Protein AF-A0A7Y1UH65-F1 (afdb_monomer_lite)

Sequence (80 aa):
MKPLPVLLLLAAPAPAAPEDQVPGAGNLRAWIDHVRPAESERGWEAIPWRNGFLRGVEEAKRLERPVLLWTMNGNPCGET

Radius of gyration: 19.24 Å; chains: 1; bounding box: 37×40×53 Å

Structure (mmCIF, N/CA/C/O backbone):
data_AF-A0A7Y1UH65-F1
#
_entry.id   AF-A0A7Y1UH65-F1
#
loop_
_atom_site.group_PDB
_atom_site.id
_atom_site.type_symbol
_atom_site.label_atom_id
_atom_site.label_alt_id
_atom_site.label_comp_id
_atom_site.label_asym_id
_atom_site.label_entity_id
_atom_site.label_seq_id
_atom_site.pdbx_PDB_ins_code
_atom_site.Cartn_x
_atom_site.Cartn_y
_atom_site.Cartn_z
_atom_site.occupancy
_atom_site.B_iso_or_equiv
_atom_site.auth_seq_id
_atom_site.auth_comp_id
_atom_site.auth_asym_id
_atom_site.auth_atom_id
_atom_site.pdbx_PDB_model_num
ATOM 1 N N . MET A 1 1 ? 0.647 -25.353 27.743 1.00 44.72 1 MET A N 1
ATOM 2 C CA . MET A 1 1 ? 1.090 -24.381 26.719 1.00 44.72 1 MET A CA 1
ATOM 3 C C . MET A 1 1 ? 0.903 -25.020 25.350 1.00 44.72 1 MET A C 1
ATOM 5 O O . MET A 1 1 ? 1.471 -26.080 25.134 1.00 44.72 1 MET A O 1
ATOM 9 N N . LYS A 1 2 ? 0.050 -24.468 24.475 1.00 38.62 2 LYS A N 1
ATOM 10 C CA . LYS A 1 2 ? -0.111 -24.966 23.095 1.00 38.62 2 LYS A CA 1
ATOM 11 C C . LYS A 1 2 ? 0.940 -24.284 22.206 1.00 38.62 2 LYS A C 1
ATOM 13 O O . LYS A 1 2 ? 1.029 -23.060 22.285 1.00 38.62 2 LYS A O 1
ATOM 18 N N . PRO A 1 3 ? 1.729 -25.017 21.404 1.00 54.31 3 PRO A N 1
ATOM 19 C CA . PRO A 1 3 ? 2.669 -24.391 20.481 1.00 54.31 3 PRO A CA 1
ATOM 20 C C . PRO A 1 3 ? 1.887 -23.636 19.398 1.00 54.31 3 PRO A C 1
ATOM 22 O O . PRO A 1 3 ? 0.963 -24.192 18.802 1.00 54.31 3 PRO A O 1
ATOM 25 N N . LEU A 1 4 ? 2.225 -22.362 19.172 1.00 52.34 4 LEU A N 1
ATOM 26 C CA . LEU A 1 4 ? 1.732 -21.629 18.006 1.00 52.34 4 LEU A CA 1
ATOM 27 C C . LEU A 1 4 ? 2.329 -22.262 16.738 1.00 52.34 4 LEU A C 1
ATOM 29 O O . LEU A 1 4 ? 3.528 -22.555 16.727 1.00 52.34 4 LEU A O 1
ATOM 33 N N . PRO A 1 5 ? 1.544 -22.449 15.664 1.00 54.56 5 PRO A N 1
ATOM 34 C CA . PRO A 1 5 ? 2.091 -22.886 14.394 1.00 54.56 5 PRO A CA 1
ATOM 35 C C . PRO A 1 5 ? 2.931 -21.748 13.805 1.00 54.56 5 PRO A C 1
ATOM 37 O O . PRO A 1 5 ? 2.428 -20.656 13.544 1.00 54.56 5 PRO A O 1
ATOM 40 N N . VAL A 1 6 ? 4.222 -22.006 13.604 1.00 57.75 6 VAL A N 1
ATOM 41 C CA . VAL A 1 6 ? 5.079 -21.156 12.776 1.00 57.75 6 VAL A CA 1
ATOM 42 C C . VAL A 1 6 ? 4.691 -21.430 11.327 1.00 57.75 6 VAL A C 1
ATOM 44 O O . VAL A 1 6 ? 5.000 -22.487 10.782 1.00 57.75 6 VAL A O 1
ATOM 47 N N . LEU A 1 7 ? 3.957 -20.501 10.719 1.00 51.53 7 LEU A N 1
ATOM 48 C CA . LEU A 1 7 ? 3.666 -20.534 9.291 1.00 51.53 7 LEU A CA 1
ATOM 49 C C . LEU A 1 7 ? 4.898 -20.009 8.544 1.00 51.53 7 LEU A C 1
ATOM 51 O O . LEU A 1 7 ? 5.157 -18.807 8.532 1.00 51.53 7 LEU A O 1
ATOM 55 N N . LEU A 1 8 ? 5.673 -20.914 7.948 1.00 44.62 8 LEU A N 1
ATOM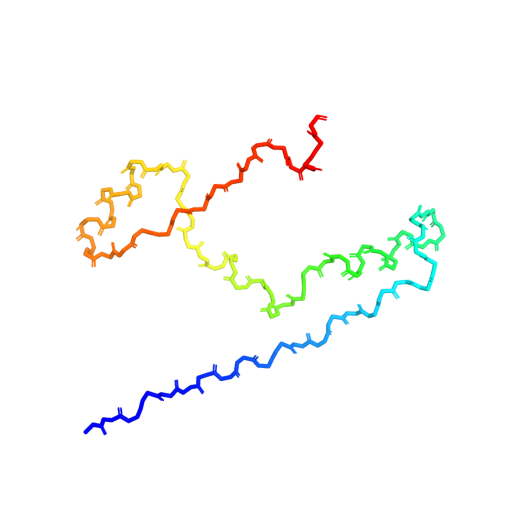 56 C CA . LEU A 1 8 ? 6.773 -20.557 7.057 1.00 44.62 8 LEU A CA 1
ATOM 57 C C . LEU A 1 8 ? 6.176 -20.234 5.675 1.00 44.62 8 LEU A C 1
ATOM 59 O O . LEU A 1 8 ? 5.770 -21.144 4.952 1.00 44.62 8 LEU A O 1
ATOM 63 N N . LEU A 1 9 ? 6.079 -18.951 5.310 1.00 48.84 9 LEU A N 1
ATOM 64 C CA . LEU A 1 9 ? 5.777 -18.570 3.927 1.00 48.84 9 LEU A CA 1
ATOM 65 C C . LEU A 1 9 ? 7.032 -18.804 3.076 1.00 48.84 9 LEU A C 1
ATOM 67 O O . LEU A 1 9 ? 7.990 -18.039 3.150 1.00 48.84 9 LEU A O 1
ATOM 71 N N . LEU A 1 10 ? 7.025 -19.858 2.261 1.00 49.31 10 LEU A N 1
ATOM 72 C CA . LEU A 1 10 ? 7.963 -19.999 1.149 1.00 49.31 10 LEU A CA 1
ATOM 73 C C . LEU A 1 10 ? 7.490 -19.078 0.019 1.00 49.31 10 LEU A C 1
ATOM 75 O O . LEU A 1 10 ? 6.493 -19.367 -0.641 1.00 49.31 10 LEU A O 1
ATOM 79 N N . ALA A 1 11 ? 8.176 -17.951 -0.174 1.00 56.19 11 ALA A N 1
ATOM 80 C CA . ALA A 1 11 ? 7.972 -17.103 -1.343 1.00 56.19 11 ALA A CA 1
ATOM 81 C C . ALA A 1 11 ? 8.490 -17.826 -2.597 1.00 56.19 11 ALA A C 1
ATOM 83 O O . ALA A 1 11 ? 9.567 -18.428 -2.571 1.00 56.19 11 ALA A O 1
ATOM 84 N N . ALA A 1 12 ? 7.723 -17.784 -3.688 1.00 58.41 12 ALA A N 1
ATOM 85 C CA . ALA A 1 12 ? 8.208 -18.256 -4.979 1.00 58.41 12 ALA A CA 1
ATOM 86 C C . ALA A 1 12 ? 9.361 -17.346 -5.449 1.00 58.41 12 ALA A C 1
ATOM 88 O O . ALA A 1 12 ? 9.308 -16.139 -5.200 1.00 58.41 12 ALA A O 1
ATOM 89 N N . PRO A 1 13 ? 10.403 -17.888 -6.106 1.00 61.53 13 PRO A N 1
ATOM 90 C CA . PRO A 1 13 ? 11.515 -17.073 -6.573 1.00 61.53 13 PRO A CA 1
ATOM 91 C C . PRO A 1 13 ? 11.027 -16.094 -7.644 1.00 61.53 13 PRO A C 1
ATOM 93 O O . PRO A 1 13 ? 10.383 -16.496 -8.616 1.00 61.53 13 PRO A O 1
ATOM 96 N N . ALA A 1 14 ? 11.339 -14.811 -7.460 1.00 63.88 14 ALA A N 1
ATOM 97 C CA . ALA A 1 14 ? 11.108 -13.795 -8.475 1.00 63.88 14 ALA A CA 1
ATOM 98 C C . ALA A 1 14 ? 11.892 -14.143 -9.759 1.00 63.88 14 ALA A C 1
ATOM 100 O O . ALA A 1 14 ? 12.966 -14.755 -9.675 1.00 63.88 14 ALA A O 1
ATOM 101 N N . PRO A 1 15 ? 11.383 -13.775 -10.949 1.00 70.19 15 PRO A N 1
ATOM 102 C CA . PRO A 1 15 ? 12.143 -13.908 -12.187 1.00 70.19 15 PRO A CA 1
ATOM 103 C C . PRO A 1 15 ? 13.504 -13.213 -12.052 1.00 70.19 15 PRO A C 1
ATOM 105 O O . PRO A 1 15 ? 13.599 -12.127 -11.480 1.00 70.19 15 PRO A O 1
ATOM 108 N N . ALA A 1 16 ? 14.561 -13.853 -12.557 1.00 76.62 16 ALA A N 1
ATOM 109 C CA . ALA A 1 16 ? 15.916 -13.312 -12.489 1.00 76.62 16 ALA A CA 1
ATOM 110 C C . ALA A 1 16 ? 15.988 -11.926 -13.152 1.00 76.62 16 ALA A C 1
ATOM 112 O O . ALA A 1 16 ? 15.316 -11.675 -14.155 1.00 76.62 16 ALA A O 1
ATOM 113 N N . ALA A 1 17 ? 16.795 -11.031 -12.579 1.00 80.31 17 ALA A N 1
ATOM 114 C CA . ALA A 1 17 ? 17.020 -9.708 -13.149 1.00 80.31 17 ALA A CA 1
ATOM 115 C C . ALA A 1 17 ? 17.640 -9.819 -14.559 1.00 80.31 17 ALA A C 1
ATOM 117 O O . ALA A 1 17 ? 18.394 -10.765 -14.811 1.00 80.31 17 ALA A O 1
ATOM 118 N N . PRO A 1 18 ? 17.361 -8.872 -15.475 1.00 86.12 18 PRO A N 1
ATOM 119 C CA . PRO A 1 18 ? 18.000 -8.846 -16.792 1.00 86.12 18 PRO A CA 1
ATOM 120 C C . PRO A 1 18 ? 19.533 -8.781 -16.687 1.00 86.12 18 PRO A C 1
ATOM 122 O O . PRO A 1 18 ? 20.057 -8.124 -15.792 1.00 86.12 18 PRO A O 1
ATOM 125 N N . GLU A 1 19 ? 20.266 -9.429 -17.600 1.00 84.62 19 GLU A N 1
ATOM 126 C CA . GLU A 1 19 ? 21.743 -9.379 -17.606 1.00 84.62 19 GLU A CA 1
ATOM 127 C C . GLU A 1 19 ? 22.268 -7.950 -17.814 1.00 84.62 19 GLU A C 1
ATOM 129 O O . GLU A 1 19 ? 23.165 -7.504 -17.098 1.00 84.62 19 GLU A O 1
ATOM 134 N N . ASP A 1 20 ? 21.672 -7.215 -18.758 1.00 88.62 20 ASP A N 1
ATOM 135 C CA . ASP A 1 20 ? 21.925 -5.787 -18.941 1.00 88.62 20 ASP A CA 1
ATOM 136 C C . ASP A 1 20 ? 21.141 -4.979 -17.903 1.00 88.62 20 ASP A C 1
ATOM 138 O O . ASP A 1 20 ? 19.908 -4.892 -17.943 1.00 88.62 20 ASP 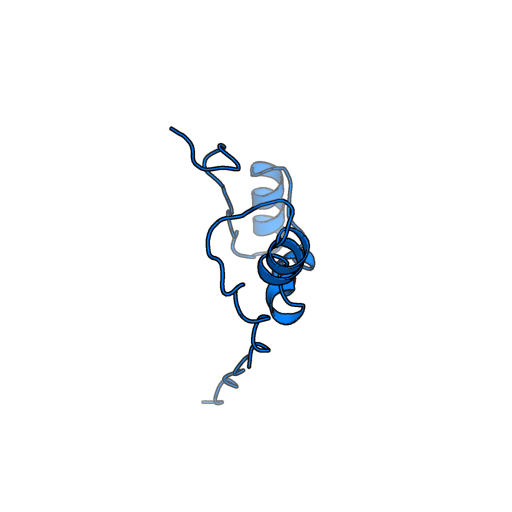A O 1
ATOM 142 N N . GLN A 1 21 ? 21.893 -4.379 -16.982 1.00 88.00 21 GLN A N 1
ATOM 143 C CA . GLN A 1 21 ? 21.364 -3.620 -15.857 1.00 88.00 21 GLN A CA 1
ATOM 144 C C . GLN A 1 21 ? 20.847 -2.224 -16.250 1.00 88.00 21 GLN A C 1
ATOM 146 O O . GLN A 1 21 ? 20.254 -1.545 -15.414 1.00 88.00 21 GLN A O 1
ATOM 151 N N . VAL A 1 22 ? 21.054 -1.773 -17.494 1.00 91.75 22 VAL A N 1
ATOM 152 C CA . VAL A 1 22 ? 20.586 -0.464 -17.970 1.00 91.75 22 VAL A CA 1
ATOM 153 C C . VAL A 1 22 ? 19.263 -0.627 -18.722 1.00 91.75 22 VAL A C 1
ATOM 155 O O . VAL A 1 22 ? 19.238 -1.251 -19.784 1.00 91.75 22 VAL A O 1
ATOM 158 N N . PRO A 1 23 ? 18.139 -0.069 -18.233 1.00 89.38 23 PRO A N 1
ATOM 159 C CA . PRO A 1 23 ? 16.874 -0.143 -18.954 1.00 89.38 23 PRO A CA 1
ATOM 160 C C . PRO A 1 23 ? 16.941 0.573 -20.308 1.00 89.38 23 PRO A C 1
ATOM 162 O O . PRO A 1 23 ? 17.339 1.732 -20.409 1.00 89.38 23 PRO A O 1
ATOM 165 N N . GLY A 1 24 ? 16.493 -0.109 -21.355 1.00 91.69 24 GLY A N 1
ATOM 166 C CA . GLY A 1 24 ? 16.450 0.376 -22.726 1.00 91.69 24 GLY A CA 1
ATOM 167 C C . GLY A 1 24 ? 15.404 -0.370 -23.552 1.00 91.69 24 GLY A C 1
ATOM 168 O O . GLY A 1 24 ? 14.790 -1.341 -23.108 1.00 91.69 24 GLY A O 1
ATOM 169 N N . ALA A 1 25 ? 15.189 0.068 -24.793 1.00 93.50 25 ALA A N 1
ATOM 170 C CA . ALA A 1 25 ? 14.162 -0.526 -25.654 1.00 93.50 25 ALA A CA 1
ATOM 171 C C . ALA A 1 25 ? 14.355 -2.044 -25.866 1.00 93.50 25 ALA A C 1
ATOM 173 O O . ALA A 1 25 ? 13.373 -2.774 -25.975 1.00 93.50 25 ALA A O 1
ATOM 174 N N . GLY A 1 26 ? 15.607 -2.521 -25.877 1.00 94.44 26 GLY A N 1
ATOM 175 C CA . GLY A 1 26 ? 15.947 -3.933 -26.079 1.00 94.44 26 GLY A CA 1
ATOM 176 C C . GLY A 1 26 ? 15.665 -4.855 -24.886 1.00 94.44 26 GLY A C 1
ATOM 177 O O . GLY A 1 26 ? 15.524 -6.057 -25.090 1.00 94.44 26 GLY A O 1
ATOM 178 N N . ASN A 1 27 ? 15.546 -4.327 -23.662 1.00 93.56 27 ASN A N 1
ATOM 179 C CA . ASN A 1 27 ? 15.333 -5.123 -22.441 1.00 93.56 27 ASN A CA 1
ATOM 180 C C . ASN A 1 27 ? 14.116 -4.669 -21.610 1.00 93.56 27 ASN A C 1
ATOM 182 O O . ASN A 1 27 ? 13.860 -5.229 -20.544 1.00 93.56 27 ASN A O 1
ATOM 186 N N . LEU A 1 28 ? 13.322 -3.711 -22.106 1.00 92.75 28 LEU A N 1
ATOM 187 C CA . LEU A 1 28 ? 12.150 -3.169 -21.412 1.00 92.75 28 LEU A CA 1
ATOM 188 C C . LEU A 1 28 ? 11.187 -4.261 -20.926 1.00 92.75 28 LEU A C 1
ATOM 190 O O . LEU A 1 28 ? 10.689 -4.195 -19.806 1.00 92.75 28 LEU A O 1
ATOM 194 N N . ARG A 1 29 ? 10.924 -5.282 -21.752 1.00 92.38 29 ARG A N 1
ATOM 195 C CA . ARG A 1 29 ? 10.004 -6.364 -21.380 1.00 92.38 29 ARG A CA 1
ATOM 196 C C . ARG A 1 29 ? 10.531 -7.190 -20.208 1.00 92.38 29 ARG A C 1
ATOM 198 O O . ARG A 1 29 ? 9.773 -7.457 -19.283 1.00 92.38 29 ARG A O 1
ATOM 205 N N . ALA A 1 30 ? 11.817 -7.537 -20.236 1.00 91.19 30 ALA A N 1
ATOM 206 C CA . ALA A 1 30 ? 12.457 -8.294 -19.166 1.00 91.19 30 ALA A CA 1
ATOM 207 C C . ALA A 1 30 ? 12.418 -7.514 -17.844 1.00 91.19 30 ALA A C 1
ATOM 209 O O . ALA A 1 30 ? 12.114 -8.083 -16.801 1.00 91.19 30 ALA A O 1
ATOM 210 N N . TRP A 1 31 ? 12.615 -6.194 -17.904 1.00 92.44 31 TRP A N 1
ATOM 211 C CA . TRP A 1 31 ? 12.446 -5.325 -16.742 1.00 92.44 31 TRP A CA 1
ATOM 212 C C . TRP A 1 31 ? 11.010 -5.278 -16.229 1.00 92.44 31 TRP A C 1
ATOM 214 O O . TRP A 1 31 ? 10.809 -5.429 -15.030 1.00 92.44 31 TRP A O 1
ATOM 224 N N . ILE A 1 32 ? 10.010 -5.120 -17.104 1.00 91.00 32 ILE A N 1
ATOM 225 C CA . ILE A 1 32 ? 8.591 -5.132 -16.705 1.00 91.00 32 ILE A CA 1
ATOM 226 C C . ILE A 1 32 ? 8.230 -6.436 -15.989 1.00 91.00 32 ILE A C 1
ATOM 228 O O . ILE A 1 32 ? 7.509 -6.407 -14.992 1.00 91.00 32 ILE A O 1
ATOM 232 N N . ASP A 1 33 ? 8.699 -7.567 -16.512 1.00 89.56 33 ASP A N 1
ATOM 233 C CA . ASP A 1 33 ? 8.422 -8.875 -15.926 1.00 89.56 33 ASP A CA 1
ATOM 234 C C . ASP A 1 33 ? 9.185 -9.069 -14.600 1.00 89.56 33 ASP A C 1
ATOM 236 O O . ASP A 1 33 ? 8.640 -9.674 -13.682 1.00 89.56 33 ASP A O 1
ATOM 240 N N . HIS A 1 34 ? 10.387 -8.493 -14.461 1.00 89.25 34 HIS A N 1
ATOM 241 C CA . HIS A 1 34 ? 11.181 -8.533 -13.229 1.00 89.25 34 HIS A CA 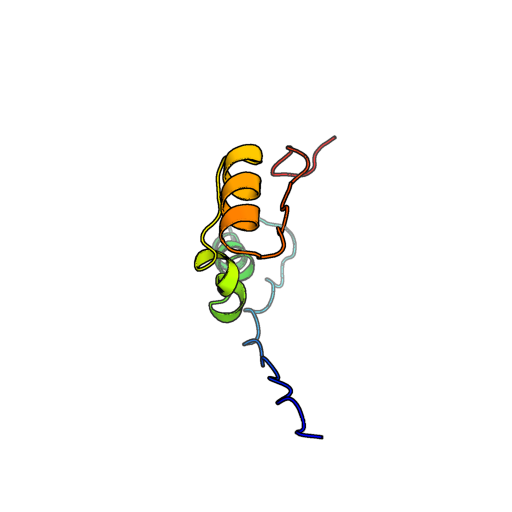1
ATOM 242 C C . HIS A 1 34 ? 10.620 -7.667 -12.090 1.00 89.25 34 HIS A C 1
ATOM 244 O O . HIS A 1 34 ? 10.575 -8.118 -10.951 1.00 89.25 34 HIS A O 1
ATOM 250 N N . VAL A 1 35 ? 10.179 -6.433 -12.373 1.00 88.81 35 VAL A N 1
ATOM 251 C CA . VAL A 1 35 ? 9.700 -5.499 -11.329 1.00 88.81 35 VAL A CA 1
ATOM 252 C C . VAL A 1 35 ? 8.264 -5.764 -10.883 1.00 88.81 35 VAL A C 1
ATOM 254 O O . VAL A 1 35 ? 7.793 -5.174 -9.910 1.00 88.81 35 VAL A O 1
ATOM 257 N N . ARG A 1 36 ? 7.522 -6.597 -11.619 1.00 89.75 36 ARG A N 1
ATOM 258 C CA . ARG A 1 36 ? 6.147 -6.926 -11.259 1.00 89.75 36 ARG A CA 1
ATOM 259 C C . ARG A 1 36 ? 6.158 -7.813 -10.009 1.00 89.75 36 ARG A C 1
ATOM 261 O O . ARG A 1 36 ? 6.831 -8.840 -10.032 1.00 89.75 36 ARG A O 1
ATOM 268 N N . PRO A 1 37 ? 5.370 -7.481 -8.970 1.00 87.81 37 PRO A N 1
ATOM 269 C CA . PRO A 1 37 ? 5.258 -8.337 -7.797 1.00 87.81 37 PRO A CA 1
ATOM 270 C C . PRO A 1 37 ? 4.829 -9.751 -8.191 1.00 87.81 37 PRO A C 1
ATOM 272 O O . PRO A 1 37 ? 3.873 -9.925 -8.958 1.00 87.81 37 PRO A O 1
ATOM 275 N N . ALA A 1 38 ? 5.507 -10.756 -7.645 1.00 87.06 38 ALA A N 1
ATOM 276 C CA . ALA A 1 38 ? 5.070 -12.139 -7.733 1.00 87.06 38 ALA A CA 1
ATOM 277 C C . ALA A 1 38 ? 3.764 -12.322 -6.950 1.00 87.06 38 ALA A C 1
ATOM 279 O O . ALA A 1 38 ? 3.471 -11.580 -6.016 1.00 87.06 38 ALA A O 1
ATOM 280 N N . GLU A 1 39 ? 2.980 -13.351 -7.271 1.00 87.81 39 GLU A N 1
ATOM 281 C CA . GLU A 1 39 ? 1.685 -13.571 -6.612 1.00 87.81 39 GLU A CA 1
ATOM 282 C C . GLU A 1 39 ? 1.811 -13.706 -5.082 1.00 87.81 39 GLU A C 1
ATOM 284 O O . GLU A 1 39 ? 0.990 -13.177 -4.336 1.00 87.81 39 GLU A O 1
ATOM 289 N N . SER A 1 40 ? 2.898 -14.317 -4.593 1.00 86.31 40 SER A N 1
ATOM 290 C CA . SER A 1 40 ? 3.193 -14.414 -3.156 1.00 86.31 40 SER A CA 1
ATOM 291 C C . SER A 1 40 ? 3.431 -13.062 -2.473 1.00 86.31 40 SER A C 1
ATOM 293 O O . SER A 1 40 ? 3.317 -12.966 -1.255 1.00 86.31 40 SER A O 1
ATOM 295 N N . GLU A 1 41 ? 3.749 -12.018 -3.236 1.00 86.94 41 GLU A N 1
ATOM 296 C CA . GLU A 1 41 ? 4.001 -10.660 -2.748 1.00 86.94 41 GLU A CA 1
ATOM 297 C C . GLU A 1 41 ? 2.745 -9.780 -2.798 1.00 86.94 41 GLU A C 1
ATOM 299 O O . GLU A 1 41 ? 2.757 -8.665 -2.285 1.00 86.94 41 GLU A O 1
ATOM 304 N N . ARG A 1 42 ? 1.632 -10.262 -3.369 1.00 88.44 42 ARG A N 1
ATOM 305 C CA . ARG A 1 42 ? 0.403 -9.473 -3.582 1.00 88.44 42 ARG A CA 1
ATOM 306 C C . ARG A 1 42 ? -0.590 -9.524 -2.424 1.00 88.44 42 ARG A C 1
ATOM 308 O O . ARG A 1 42 ? -1.682 -8.973 -2.519 1.00 88.44 42 ARG A O 1
ATOM 315 N N . GLY A 1 43 ? -0.212 -10.116 -1.288 1.00 90.94 43 GLY A N 1
ATOM 316 C CA . GLY A 1 43 ? -1.073 -10.199 -0.100 1.00 90.94 43 GLY A CA 1
ATOM 317 C C . GLY A 1 43 ? -1.571 -8.840 0.417 1.00 90.94 43 GLY A C 1
ATOM 318 O O . GLY A 1 43 ? -2.633 -8.766 1.034 1.00 90.94 43 GLY A O 1
ATOM 319 N N . TRP A 1 44 ? -0.853 -7.751 0.121 1.00 89.75 44 TRP A N 1
ATOM 320 C CA . TRP A 1 44 ? -1.265 -6.389 0.467 1.00 89.75 44 TRP A CA 1
ATOM 321 C C . TRP A 1 44 ? -2.530 -5.924 -0.272 1.00 89.75 44 TRP A C 1
ATOM 323 O O . TRP A 1 44 ? -3.232 -5.055 0.244 1.00 89.75 44 TRP A O 1
ATOM 333 N N . GLU A 1 45 ? -2.862 -6.501 -1.432 1.00 92.19 45 GLU A N 1
ATOM 334 C CA . GLU A 1 45 ? -4.077 -6.164 -2.190 1.00 92.19 45 GLU A CA 1
ATOM 335 C C . GLU A 1 45 ? -5.349 -6.603 -1.453 1.00 92.19 45 GLU A C 1
ATOM 337 O O . GLU A 1 45 ? -6.396 -5.971 -1.578 1.00 92.19 45 GLU A O 1
ATOM 342 N N .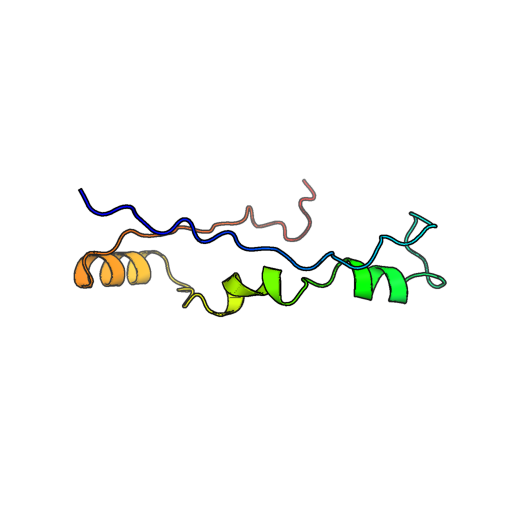 ALA A 1 46 ? -5.259 -7.661 -0.641 1.00 94.50 46 ALA A N 1
ATOM 343 C CA . ALA A 1 46 ? -6.384 -8.176 0.137 1.00 94.50 46 ALA A CA 1
ATOM 344 C C . ALA A 1 46 ? -6.656 -7.366 1.419 1.00 94.50 46 ALA A C 1
ATOM 346 O O . ALA A 1 46 ? -7.675 -7.577 2.084 1.00 94.50 46 ALA A O 1
ATOM 347 N N . ILE A 1 47 ? -5.755 -6.454 1.799 1.00 91.69 47 ILE A N 1
ATOM 348 C CA . ILE A 1 47 ? -5.930 -5.617 2.986 1.00 91.69 47 ILE A CA 1
ATOM 349 C C . ILE A 1 47 ? -7.007 -4.561 2.684 1.00 91.69 47 ILE A C 1
ATOM 351 O O . ILE A 1 47 ? -6.898 -3.837 1.694 1.00 91.69 47 ILE A O 1
ATOM 355 N N . PRO A 1 48 ? -8.043 -4.413 3.532 1.00 91.69 48 PRO A N 1
ATOM 356 C CA . PRO A 1 48 ? -9.089 -3.415 3.332 1.00 91.69 48 PRO A CA 1
ATOM 357 C C . PRO A 1 48 ? -8.593 -2.015 3.726 1.00 91.69 48 PRO A C 1
ATOM 359 O O . PRO A 1 48 ? -8.966 -1.474 4.770 1.00 91.69 48 PRO A O 1
ATOM 362 N N . TRP A 1 49 ? -7.729 -1.431 2.895 1.00 93.38 49 TRP A N 1
ATOM 363 C CA . TRP A 1 49 ? -7.150 -0.109 3.116 1.00 93.38 49 TRP A CA 1
ATOM 364 C C . TRP A 1 49 ? -8.230 0.964 3.272 1.00 93.38 49 TRP A C 1
ATOM 366 O O . TRP A 1 49 ? -9.228 1.005 2.547 1.00 93.38 49 TRP A O 1
ATOM 376 N N . ARG A 1 50 ? -8.034 1.856 4.246 1.00 94.00 50 ARG A N 1
ATOM 377 C CA . ARG A 1 50 ? -8.929 2.988 4.498 1.00 94.00 50 ARG A CA 1
ATOM 378 C C . ARG A 1 50 ? -8.268 4.271 4.015 1.00 94.00 50 ARG A C 1
ATOM 380 O O . ARG A 1 50 ? -7.196 4.629 4.481 1.00 94.00 50 ARG A O 1
ATOM 387 N N . ASN A 1 51 ? -8.967 5.012 3.158 1.00 89.81 51 ASN A N 1
ATOM 388 C CA . ASN A 1 51 ? -8.464 6.261 2.570 1.00 89.81 51 ASN A CA 1
ATOM 389 C C . ASN A 1 51 ? -8.595 7.483 3.502 1.00 89.81 51 ASN A C 1
ATOM 391 O O . ASN A 1 51 ? -8.397 8.614 3.073 1.00 89.81 51 ASN A O 1
ATOM 395 N N . GLY A 1 52 ? -8.977 7.286 4.768 1.00 91.62 52 GLY A N 1
ATOM 396 C CA . GLY A 1 52 ? -9.162 8.364 5.736 1.00 91.62 52 GLY A CA 1
ATOM 397 C C . GLY A 1 52 ? -8.707 7.942 7.123 1.00 91.62 52 GLY A C 1
ATOM 398 O O . GLY A 1 52 ? -9.281 7.023 7.707 1.00 91.62 52 GLY A O 1
ATOM 399 N N . PHE A 1 53 ? -7.707 8.644 7.659 1.00 92.44 53 PHE A N 1
ATOM 400 C CA . PHE A 1 53 ? -7.077 8.295 8.931 1.00 92.44 53 PHE A CA 1
ATOM 401 C C . PHE A 1 53 ? -8.071 8.288 10.100 1.00 92.44 53 PHE A C 1
ATOM 403 O O . PHE A 1 53 ? -8.225 7.265 10.762 1.00 92.44 53 PHE A O 1
ATOM 410 N N . LEU A 1 54 ? -8.812 9.385 10.311 1.00 95.50 54 LEU A N 1
ATOM 411 C CA . LEU A 1 54 ? -9.744 9.491 11.442 1.00 95.50 54 LEU A CA 1
ATOM 412 C C . LEU A 1 54 ? -10.873 8.454 11.377 1.00 95.50 54 LEU A C 1
ATOM 414 O O . LEU A 1 54 ? -11.171 7.823 12.386 1.00 95.50 54 LEU A O 1
ATOM 418 N N . ARG A 1 55 ? -11.430 8.192 10.185 1.00 95.06 55 ARG A N 1
ATOM 419 C CA . ARG A 1 55 ? -12.437 7.129 10.020 1.00 95.06 55 ARG A CA 1
ATOM 420 C C . ARG A 1 55 ? -11.867 5.745 10.336 1.00 95.06 55 ARG A C 1
ATOM 422 O O . ARG A 1 55 ? -12.548 4.936 10.957 1.00 95.06 55 ARG A O 1
ATOM 429 N N . GLY A 1 56 ? -10.626 5.474 9.924 1.00 95.50 56 GLY A N 1
ATOM 430 C CA . GLY A 1 56 ? -9.937 4.224 10.251 1.00 95.50 56 GLY A CA 1
ATOM 431 C C . GLY A 1 56 ? -9.715 4.058 11.756 1.00 95.50 56 GLY A C 1
ATOM 432 O O . GLY A 1 56 ? -9.929 2.972 12.288 1.00 95.50 56 GLY A O 1
ATOM 433 N N . VAL A 1 57 ? -9.362 5.140 12.459 1.00 96.81 57 VAL A N 1
ATOM 434 C CA . VAL A 1 57 ? -9.216 5.146 13.924 1.00 96.81 57 VAL A CA 1
ATOM 435 C C . VAL A 1 57 ? -10.554 4.887 14.621 1.00 96.81 57 VAL A C 1
ATOM 437 O O . VAL A 1 57 ? -10.613 4.064 15.531 1.00 96.81 57 VAL A O 1
ATOM 440 N N . GLU A 1 58 ? -11.636 5.546 14.204 1.00 97.94 58 GLU A N 1
ATOM 441 C CA . GLU A 1 58 ? -12.980 5.317 14.757 1.00 97.94 58 GLU A CA 1
ATOM 442 C C . GLU A 1 58 ? -13.434 3.862 14.578 1.00 97.94 58 GLU A C 1
ATOM 444 O O . GLU A 1 58 ? -13.926 3.238 15.521 1.00 97.94 58 GLU A O 1
ATOM 449 N N . GLU A 1 59 ? -13.222 3.296 13.388 1.00 97.06 59 GLU A N 1
ATOM 450 C CA . GLU A 1 59 ? -13.529 1.897 13.102 1.00 97.06 59 GLU A CA 1
ATOM 451 C C . GLU A 1 59 ? -12.701 0.942 13.967 1.00 97.06 59 GLU A C 1
ATOM 453 O O . GLU A 1 59 ? -13.259 0.021 14.562 1.00 97.06 59 GLU A O 1
ATOM 458 N N . ALA A 1 60 ? -11.390 1.168 14.066 1.00 97.31 60 ALA A N 1
ATOM 459 C CA . ALA A 1 60 ? -10.489 0.343 14.860 1.00 97.31 60 ALA A CA 1
ATOM 460 C C . ALA A 1 60 ? -10.861 0.359 16.349 1.00 97.31 60 ALA A C 1
ATOM 462 O O . ALA A 1 60 ? -10.880 -0.695 16.981 1.00 97.31 60 ALA A O 1
ATOM 463 N N . LYS A 1 61 ? -11.256 1.526 16.883 1.00 98.00 61 LYS A N 1
ATOM 464 C CA . LYS A 1 61 ? -11.786 1.656 18.250 1.00 98.00 61 LYS A CA 1
ATOM 465 C C . LYS A 1 61 ? -13.068 0.848 18.434 1.00 98.00 61 LYS A C 1
ATOM 467 O O . LYS A 1 61 ? -13.168 0.103 19.399 1.00 98.00 61 LYS A O 1
ATOM 472 N N . ARG A 1 62 ? -14.026 0.957 17.506 1.00 98.19 62 ARG A N 1
ATOM 473 C CA . ARG A 1 62 ? -15.290 0.199 17.555 1.00 98.19 62 ARG A CA 1
ATOM 474 C C . ARG A 1 62 ? -15.070 -1.316 17.477 1.00 98.19 62 ARG A C 1
ATOM 476 O O . ARG A 1 62 ? -15.835 -2.064 18.069 1.00 98.19 62 ARG A O 1
ATOM 483 N N . LEU A 1 63 ? -14.075 -1.760 16.709 1.00 97.56 63 LEU A N 1
ATOM 484 C CA . LEU A 1 63 ? -13.749 -3.176 16.521 1.00 97.56 63 LEU A CA 1
ATOM 485 C C . LEU A 1 63 ? -12.744 -3.718 17.547 1.00 97.56 63 LEU A C 1
ATOM 487 O O . LEU A 1 63 ? -12.411 -4.895 17.465 1.00 97.56 63 LEU A O 1
ATOM 491 N N . GLU A 1 64 ? -12.234 -2.878 18.452 1.00 98.00 64 GLU A N 1
ATOM 492 C CA . GLU A 1 64 ? -11.170 -3.219 19.408 1.00 98.00 64 GLU A CA 1
ATOM 493 C C . GLU A 1 64 ? -9.916 -3.815 18.736 1.00 98.00 64 GLU A C 1
ATOM 495 O O . GLU A 1 64 ? -9.319 -4.786 19.200 1.00 98.00 64 GLU A O 1
ATOM 500 N N . ARG A 1 65 ? -9.502 -3.231 17.604 1.00 96.44 65 ARG A N 1
ATOM 501 C CA . ARG A 1 65 ? -8.345 -3.684 16.814 1.00 96.44 65 ARG A CA 1
ATOM 502 C C . ARG A 1 65 ? -7.243 -2.624 16.768 1.00 96.44 65 ARG A C 1
ATOM 504 O O . ARG A 1 65 ? -7.548 -1.432 16.760 1.00 96.44 65 ARG A O 1
ATOM 511 N N . PRO A 1 66 ? -5.960 -3.023 16.691 1.00 96.38 66 PRO A N 1
ATOM 512 C CA . PRO A 1 66 ? -4.873 -2.078 16.461 1.00 96.38 66 PRO A CA 1
ATOM 513 C C . PRO A 1 66 ? -4.956 -1.466 15.054 1.00 96.38 66 PRO A C 1
ATOM 515 O O . PRO A 1 66 ? -5.485 -2.077 14.122 1.00 96.38 66 PRO A O 1
ATOM 518 N N . VAL A 1 67 ? -4.391 -0.267 14.898 1.00 95.25 67 VAL A N 1
ATOM 519 C CA . VAL A 1 67 ? -4.283 0.437 13.611 1.00 95.25 67 VAL A CA 1
ATOM 520 C C . VAL A 1 67 ? -2.902 0.192 13.007 1.00 95.25 67 VAL A C 1
ATOM 522 O O . VAL A 1 67 ? -1.892 0.483 13.643 1.00 95.25 67 VAL A O 1
ATOM 525 N N . LEU A 1 68 ? -2.862 -0.282 11.758 1.00 94.31 68 LEU A N 1
ATOM 526 C CA . LEU A 1 68 ? -1.680 -0.185 10.902 1.00 94.31 68 LEU A CA 1
ATOM 527 C C . LEU A 1 68 ? -1.773 1.120 10.109 1.00 94.31 68 LEU A C 1
ATOM 529 O O . LEU A 1 68 ? -2.649 1.267 9.257 1.00 94.31 68 LEU A O 1
ATOM 533 N N . LEU A 1 69 ? -0.878 2.063 10.393 1.00 93.19 69 LEU A N 1
ATOM 534 C CA . LEU A 1 69 ? -0.745 3.291 9.618 1.00 93.19 69 LEU A CA 1
ATOM 535 C C . LEU A 1 69 ? 0.353 3.100 8.569 1.00 93.19 69 LEU A C 1
ATOM 537 O O . LEU A 1 69 ? 1.520 2.952 8.918 1.00 93.19 69 LEU A O 1
ATOM 541 N N . TRP A 1 70 ? -0.032 3.115 7.294 1.00 89.00 70 TRP A N 1
ATOM 542 C CA . TRP A 1 70 ? 0.895 3.088 6.166 1.00 89.00 70 TRP A CA 1
ATOM 543 C C . TRP A 1 70 ? 0.903 4.454 5.486 1.00 89.00 70 TRP A C 1
ATOM 545 O O . TRP A 1 70 ? -0.098 4.869 4.902 1.00 89.00 70 TRP A O 1
ATOM 555 N N . THR A 1 71 ? 2.024 5.161 5.573 1.00 86.44 71 THR A N 1
ATOM 556 C CA . THR A 1 71 ? 2.214 6.465 4.931 1.00 86.44 71 THR A CA 1
ATOM 557 C C . THR A 1 71 ? 3.483 6.421 4.108 1.00 86.44 71 THR A C 1
ATOM 559 O O . THR A 1 71 ? 4.526 6.006 4.608 1.00 86.44 71 THR A O 1
ATOM 562 N N . MET A 1 72 ? 3.407 6.881 2.867 1.00 79.38 72 MET A N 1
ATOM 563 C CA . MET A 1 72 ? 4.591 7.148 2.063 1.00 79.38 72 MET A CA 1
AT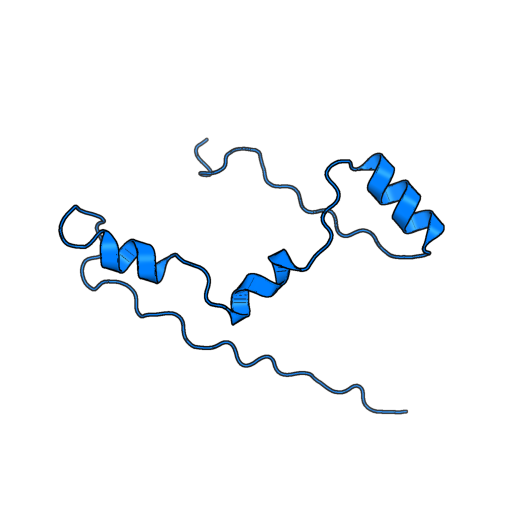OM 564 C C . MET A 1 72 ? 4.870 8.646 2.102 1.00 79.38 72 MET A C 1
ATOM 566 O O . MET A 1 72 ? 3.941 9.453 2.030 1.00 79.38 72 MET A O 1
ATOM 570 N N . ASN A 1 73 ? 6.144 9.019 2.196 1.00 66.44 73 ASN A N 1
ATOM 571 C CA . ASN A 1 73 ? 6.567 10.383 1.893 1.00 66.44 73 ASN A CA 1
ATOM 572 C C . ASN A 1 73 ? 6.161 10.623 0.433 1.00 66.44 73 ASN A C 1
ATOM 574 O O . ASN A 1 73 ? 6.540 9.827 -0.419 1.00 66.44 73 ASN A O 1
ATOM 578 N N . GLY A 1 74 ? 5.327 11.630 0.160 1.00 56.47 74 GLY A N 1
ATOM 579 C CA . GLY A 1 74 ? 4.524 11.782 -1.067 1.00 56.47 74 GLY A CA 1
ATOM 580 C C . GLY A 1 74 ? 5.250 11.889 -2.419 1.00 56.47 74 GLY A C 1
ATOM 581 O O . GLY A 1 74 ? 4.625 12.324 -3.379 1.00 56.47 74 GLY A O 1
ATOM 582 N N . ASN A 1 75 ? 6.516 11.486 -2.525 1.00 54.88 75 ASN A N 1
ATOM 583 C CA . ASN A 1 75 ? 7.229 11.334 -3.784 1.00 54.88 75 ASN A CA 1
ATOM 584 C C . ASN A 1 75 ? 7.156 9.868 -4.228 1.00 54.88 75 ASN A C 1
ATOM 586 O O . ASN A 1 75 ? 7.910 9.044 -3.709 1.00 54.88 75 ASN A O 1
ATOM 590 N N . PRO A 1 76 ? 6.294 9.522 -5.204 1.00 54.66 76 PRO A N 1
ATOM 591 C CA . PRO A 1 76 ? 6.170 8.149 -5.696 1.00 54.66 76 PRO A CA 1
ATOM 592 C C . PRO A 1 76 ? 7.478 7.591 -6.291 1.00 54.66 76 PRO A C 1
ATOM 594 O O . PRO A 1 76 ? 7.587 6.380 -6.448 1.00 54.66 76 PRO A O 1
ATOM 597 N N . CYS A 1 77 ? 8.473 8.450 -6.560 1.00 54.34 77 CYS A N 1
ATOM 598 C CA . CYS A 1 77 ? 9.811 8.082 -7.038 1.00 54.34 77 CYS A CA 1
ATOM 599 C C . CYS A 1 77 ? 10.972 8.521 -6.119 1.00 54.34 77 CYS A C 1
ATOM 601 O O . CYS A 1 77 ? 12.118 8.402 -6.523 1.00 54.34 77 CYS A O 1
ATOM 603 N N . GLY A 1 78 ? 10.724 9.042 -4.910 1.00 43.03 78 GLY A N 1
ATOM 604 C CA . GLY A 1 78 ? 11.809 9.383 -3.971 1.00 43.03 78 GLY A CA 1
ATOM 605 C C . GLY A 1 78 ? 12.789 10.494 -4.397 1.00 43.03 78 GLY A C 1
ATOM 606 O O . GLY A 1 78 ? 13.819 10.644 -3.752 1.00 43.03 78 GLY A O 1
ATOM 607 N N . GLU A 1 79 ? 12.494 11.282 -5.430 1.00 47.78 79 GLU A N 1
ATOM 608 C CA . GLU A 1 79 ? 13.333 12.425 -5.828 1.00 47.78 79 GLU A CA 1
ATOM 609 C C . GLU A 1 79 ? 13.149 13.581 -4.825 1.00 47.78 79 GLU A C 1
ATOM 611 O O . GLU A 1 79 ? 12.021 14.027 -4.610 1.00 47.78 79 GLU A O 1
ATOM 616 N N . THR A 1 80 ? 14.227 14.032 -4.177 1.00 44.19 80 THR A N 1
ATOM 617 C CA . THR A 1 80 ? 14.285 15.289 -3.399 1.00 44.19 80 THR A CA 1
ATOM 618 C C . THR A 1 80 ? 14.768 16.438 -4.259 1.00 44.19 80 THR A C 1
ATOM 620 O O . THR A 1 80 ? 15.776 16.214 -4.965 1.00 44.19 80 THR A O 1
#

Secondary structure (DSSP, 8-state):
-PPPP-----PPPPPPPPSS-S--TTTHHHHHHHHSPPGGGGGGGGS---S-HHHHHHHHHHTT---------S-TT---

Foldseek 3Di:
DDDDDDDDDDDDDAPDQDPPPDDDPVCVVSVVSRPDDDPSRCVVVVDPDDPDDVVQVVVCVVVVHDDDDDDDPPDPPPDD

pLDDT: mean 80.48, std 18.09, range [38.62, 98.19]

=== Feature glossary ===
The record interleaves many kinds of information about one protein. Here is each kind framed as the question it answers.

Q: What does the local fold look like, residue by residue?
A: A 3Di character summarizes, for each residue, the relative orientation of the Cα frame of its nearest spatial neighbor. Because it encodes fold topology rather than chemistry, 3Di alignments detect remote structural similarity that sequence alignment misses.

Q: Which residues are in helices, strands, or loops?
A: Secondary structure is the local, repeating backbone conformation. DSSP classifies it into eight states by reading the hydrogen-bond network: three helix types (H, G, I), two β types (E, B), two non-regular types (T, S), and unstructured coil (-).

Q: How big and how compact is the whole molecule?
A: Three whole-structure scalars: the radius of gyration (RMS distance of Cα from centroid, in Å), the count of Cα–Cα contacts (pairs closer than 8 Å and separated by more than four residues in sequence — i.e. tertiary, not local, contacts), and the bounding-box dimensions. Together they distinguish compact globular folds from extended fibres or disordered chains.

Q: How confident is the AlphaFold model at each residue?
A: For AlphaFold models, the B-factor field carries pLDDT — the model's own estimate of local accuracy on a 0–100 scale. Regions with pLDDT<50 should be treated as essentially unmodeled; they often correspond to intrinsically disordered segments.

Q: What family and function is it annotated with?
A: Functional annotations link the protein to curated databases. InterPro entries identify conserved domains and families by matching the sequence against member-database signatures (Pfam, PROSITE, CDD, …). Gene Ontology (GO) terms describe molecular function, biological process, and cellular component in a controlled vocabulary. CATH places the structure in a hierarchical fold classification (Class/Architecture/Topology/Homologous-superfamily). The organism is the source species.

Q: What known structures does this most resemble?
A: Nearest PDB neighbors are the top structural matches found by Foldseek when searching this structure against the entire Protein Data Bank. Each hit reports a TM-score (0 to 1; >0.5 almost always implies the same fold) and an E-value. These are *structural* homologs — they may share no detectable sequence similarity.

Q: Which residues are buried vs exposed?
A: Solvent-accessible surface area (SASA) is the area in Å² traced out by the centre of a 1.4 Å probe sphere (a water molecule) rolled over the protein's van der Waals surface (Shrake–Rupley / Lee–Richards construction). Buried residues have near-zero SASA; fully exposed residues can exceed 200 Å². The total SASA scales roughly with the number of surface residues.

Q: What are the backbone torsion angles?
A: φ (p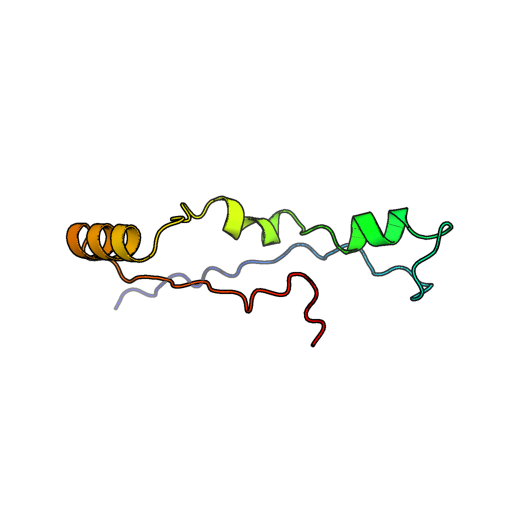hi) and ψ (psi) are the two rotatable backbone dihedrals per residue: φ is the C(i-1)–N–Cα–C torsion, ψ is the N–Cα–C–N(i+1) torsion, both in degrees on (−180°, 180°]. α-helical residues cluster near (−60°, −45°); β-strand residues near (−120°, +130°). A Ramachandran plot is simply a scatter of (φ, ψ) for every residue.

Q: Are the domains correctly placed relative to each other?
A: Predicted aligned error is AlphaFold's pairwise confidence. Unlike pLDDT (per-residue), PAE is per-residue-pair and captures whether two parts of the structure are correctly placed relative to each other. Units are ångströms of expected positional error.

Q: What if only a Cα trace is available?
A: P-SEA three-state annotation labels each residue as helix, strand, or coil based purely on the geometry of the Cα trace. It serves as a fallback when the full backbone (and thus DSSP) is unavailable.

Q: What is the amino-acid chain?
A: This is the polypeptide sequence — one letter per residue, N-terminus first. Length ranges from a few dozen residues for small domains to over a thousand for large multi-domain proteins.

Q: What do the rendered images show?
A: The six renders are orthographic views along the three Cartesian axes in both directions. Representation (cartoon, sticks, or surface) and color scheme (sequence-rainbow or by-chain) vary across proteins so the training set covers all the common visualization conventions.

Q: What do the diagnostic plots show?
A: Plot images: a contact map (which residues are close in 3D, as an N×N binary image), a Ramachandran scatter (backbone torsion angles, revealing secondary-structure composition at a glance), and — for AlphaFold structures — a PAE heatmap (pairwise prediction confidence).

Q: How mobile is each atom in the crystal?
A: B-factor (Debye–Waller factor) reflects atomic displacement in the crystal lattice. It is an experimental observable (units Å²), not a prediction; low values mean the atom is pinned down, high values mean it moves or is heterogeneous across the crystal.

Q: Where is each backbone atom in 3D?
A: The mmCIF table is the protein's shape written out atom by atom. For each backbone N, Cα, C, and carbonyl O, it records an (x, y, z) coordinate triple in Å plus the residue type, chain letter, and residue number.